Protein AF-A0A9P6GVP2-F1 (afdb_monomer_lite)

Sequence (100 aa):
MKDDLLNFFPKLSKKTGNDLEEKKLTIFTAILSKDVENKDVVKYFETGEITSEFMDKISQLYDIVNRLINEYVNSLSSFNGVENFPPLQFCKDIFKNKKN

Radius of gyration: 15.3 Å; chains: 1; bounding box: 35×28×41 Å

Foldseek 3Di:
DVVLLQLLDCVNVVDPHHVLLVVDDGPLLVLCCVPPPPVVSVCCNVPVDDDPVNNVSSVVCSVVVVVVVVVVVVVVVVDPDDDDDDPPPVSVVVVVVVPD

pLDDT: mean 72.93, std 15.17, range [35.12, 90.75]

Organism: NCBI:txid83296

Structure (mmCIF, N/CA/C/O backbone):
data_AF-A0A9P6GVP2-F1
#
_entry.id   AF-A0A9P6GVP2-F1
#
loop_
_atom_site.group_PDB
_atom_site.id
_atom_site.type_symbol
_atom_site.label_atom_id
_atom_site.label_alt_id
_atom_site.label_comp_id
_atom_site.label_asym_id
_atom_site.label_entity_id
_atom_site.label_seq_id
_atom_site.pdbx_PDB_ins_code
_atom_site.Cartn_x
_atom_site.Cartn_y
_atom_site.Cartn_z
_atom_site.occupancy
_atom_site.B_iso_or_equiv
_atom_site.auth_seq_id
_atom_site.auth_comp_id
_atom_site.auth_asym_id
_atom_site.auth_atom_id
_atom_site.pdbx_PDB_model_num
ATOM 1 N N . MET A 1 1 ? 8.354 4.948 -3.815 1.00 67.06 1 MET A N 1
ATOM 2 C CA . MET A 1 1 ? 8.182 3.503 -4.103 1.00 67.06 1 MET A CA 1
ATOM 3 C C . MET A 1 1 ? 9.093 2.630 -3.251 1.00 67.06 1 MET A C 1
ATOM 5 O O . MET A 1 1 ? 8.579 1.941 -2.386 1.00 67.06 1 MET A O 1
ATOM 9 N N . LYS A 1 2 ? 10.423 2.633 -3.454 1.00 74.25 2 LYS A N 1
ATOM 10 C CA . LYS A 1 2 ? 11.334 1.809 -2.629 1.00 74.25 2 LYS A CA 1
ATOM 11 C C . LYS A 1 2 ? 11.364 2.251 -1.162 1.00 74.25 2 LYS A C 1
ATOM 13 O O . LYS A 1 2 ? 11.357 1.401 -0.281 1.00 74.25 2 LYS A O 1
ATOM 18 N N . ASP A 1 3 ? 11.295 3.558 -0.919 1.00 75.44 3 ASP A N 1
ATOM 19 C CA . ASP A 1 3 ? 11.170 4.112 0.433 1.00 75.44 3 ASP A CA 1
ATOM 20 C C . ASP A 1 3 ? 9.859 3.711 1.109 1.00 75.44 3 ASP A C 1
ATOM 22 O O . ASP A 1 3 ? 9.903 3.259 2.245 1.00 75.44 3 ASP A O 1
ATOM 26 N N . ASP A 1 4 ? 8.724 3.771 0.403 1.00 74.62 4 ASP A N 1
ATOM 27 C CA . ASP A 1 4 ? 7.433 3.310 0.943 1.00 74.62 4 ASP A CA 1
ATOM 28 C C . ASP A 1 4 ? 7.506 1.830 1.351 1.00 74.62 4 ASP A C 1
ATOM 30 O O . ASP A 1 4 ? 6.984 1.427 2.386 1.00 74.62 4 ASP A O 1
ATOM 34 N N . LEU A 1 5 ? 8.200 1.014 0.549 1.00 76.50 5 LEU A N 1
ATOM 35 C CA . LEU A 1 5 ? 8.388 -0.414 0.793 1.00 76.50 5 LEU A CA 1
ATOM 36 C C . LEU A 1 5 ? 9.275 -0.686 2.023 1.00 76.50 5 LEU A C 1
ATOM 38 O O . LEU A 1 5 ? 9.020 -1.620 2.780 1.00 76.50 5 LEU A O 1
ATOM 42 N N . LEU A 1 6 ? 10.301 0.142 2.240 1.00 73.31 6 LEU A N 1
ATOM 43 C CA . LEU A 1 6 ? 11.164 0.082 3.423 1.00 73.31 6 LEU A CA 1
ATOM 44 C C . LEU A 1 6 ? 10.440 0.592 4.673 1.00 73.31 6 LEU A C 1
ATOM 46 O O . LEU A 1 6 ? 10.529 -0.023 5.732 1.00 73.31 6 LEU A O 1
ATOM 50 N N . ASN A 1 7 ? 9.702 1.693 4.557 1.00 75.81 7 ASN A N 1
ATOM 51 C CA . ASN A 1 7 ? 9.000 2.324 5.670 1.00 75.81 7 ASN A CA 1
ATOM 52 C C . ASN A 1 7 ? 7.743 1.551 6.094 1.00 75.81 7 ASN A C 1
ATOM 54 O O . ASN A 1 7 ? 7.296 1.723 7.224 1.00 75.81 7 ASN A O 1
ATOM 58 N N . PHE A 1 8 ? 7.203 0.673 5.242 1.00 72.50 8 PHE A N 1
ATOM 59 C CA . PHE A 1 8 ? 6.095 -0.214 5.606 1.00 72.50 8 PHE A CA 1
ATOM 60 C C . PHE 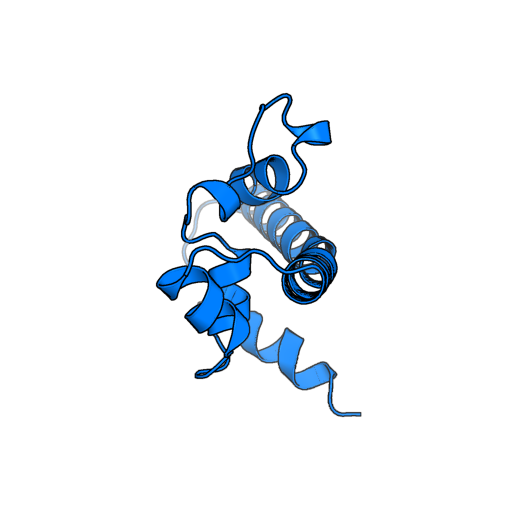A 1 8 ? 6.497 -1.294 6.623 1.00 72.50 8 PHE A C 1
ATOM 62 O O . PHE A 1 8 ? 5.680 -1.710 7.442 1.00 72.50 8 PHE A O 1
ATOM 69 N N . PHE A 1 9 ? 7.768 -1.705 6.639 1.00 68.94 9 PHE A N 1
ATOM 70 C CA . PHE A 1 9 ? 8.309 -2.599 7.660 1.00 68.94 9 PHE A CA 1
ATOM 71 C C . PHE A 1 9 ? 9.346 -1.857 8.512 1.00 68.94 9 PHE A C 1
ATOM 73 O O . PHE A 1 9 ? 10.538 -1.924 8.214 1.00 68.94 9 PHE A O 1
ATOM 80 N N . PRO A 1 10 ? 8.943 -1.206 9.622 1.00 61.41 10 PRO A N 1
ATOM 81 C CA . PRO A 1 10 ? 9.846 -0.459 10.509 1.00 61.41 10 PRO A CA 1
ATOM 82 C C . PRO A 1 10 ? 11.086 -1.247 10.951 1.00 61.41 10 PRO A C 1
ATOM 84 O O . PRO A 1 10 ? 12.186 -0.706 11.065 1.00 61.41 10 PRO A O 1
ATOM 87 N N . LYS A 1 11 ? 10.926 -2.569 11.120 1.00 60.75 11 LYS A N 1
ATOM 88 C CA . LYS A 1 11 ? 12.015 -3.505 11.443 1.00 60.75 11 LYS A CA 1
ATOM 89 C C . LYS A 1 11 ? 13.133 -3.521 10.390 1.00 60.75 11 LYS A C 1
ATOM 91 O O . LYS A 1 11 ? 14.275 -3.802 10.735 1.00 60.75 11 LYS A O 1
ATOM 96 N N . LEU A 1 12 ? 12.814 -3.217 9.133 1.00 64.25 12 LEU A N 1
ATOM 97 C CA . LEU A 1 12 ? 13.760 -3.124 8.020 1.00 64.25 12 LEU A CA 1
ATOM 98 C C . LEU A 1 12 ? 14.313 -1.701 7.832 1.00 64.25 12 LEU A C 1
ATOM 100 O O . LEU A 1 12 ? 15.422 -1.555 7.324 1.00 64.25 12 LEU A O 1
ATOM 104 N N . SER A 1 13 ? 13.586 -0.658 8.253 1.00 61.81 13 SER A N 1
ATOM 105 C CA . SER A 1 13 ? 13.974 0.746 8.028 1.00 61.81 13 SER A CA 1
ATOM 106 C C . SER A 1 13 ? 14.716 1.417 9.187 1.00 61.81 13 SER A C 1
ATOM 108 O O . SER A 1 13 ? 15.175 2.546 9.020 1.00 61.81 13 SER A O 1
ATOM 110 N N . LYS A 1 14 ? 14.865 0.756 10.347 1.00 67.44 14 LYS A N 1
ATOM 111 C CA . LYS A 1 14 ? 15.434 1.340 11.587 1.00 67.44 14 LYS A CA 1
ATOM 112 C C . LYS A 1 14 ? 14.708 2.616 12.055 1.00 67.44 14 LYS A C 1
ATOM 114 O O . LYS A 1 14 ? 15.274 3.396 12.820 1.00 67.44 14 LYS A O 1
ATOM 119 N N . LYS A 1 15 ? 13.475 2.842 11.596 1.00 69.06 15 LYS A N 1
ATOM 120 C CA . LYS A 1 15 ? 12.636 3.982 11.984 1.00 69.06 15 LYS A CA 1
ATOM 121 C C . LYS A 1 15 ? 11.650 3.574 13.073 1.00 69.06 15 LYS A C 1
ATOM 123 O O . LYS A 1 15 ? 11.294 2.405 13.200 1.00 69.06 15 LYS A O 1
ATOM 128 N N . THR A 1 16 ? 11.224 4.555 13.862 1.00 66.31 16 THR A N 1
ATOM 129 C CA . THR A 1 16 ? 10.300 4.374 14.991 1.00 66.31 16 THR A CA 1
ATOM 130 C C . THR A 1 16 ? 8.829 4.332 14.582 1.00 66.31 16 THR A C 1
ATOM 132 O O . THR A 1 16 ? 8.012 3.927 15.398 1.00 66.31 16 THR A O 1
ATOM 135 N N . GLY A 1 17 ? 8.501 4.732 13.350 1.00 67.69 17 GLY A N 1
ATOM 136 C CA . GLY A 1 17 ? 7.138 4.740 12.817 1.00 67.69 17 GLY A CA 1
ATOM 137 C C . GLY A 1 17 ? 7.091 4.309 11.354 1.00 67.69 17 GLY A C 1
ATOM 138 O O . GLY A 1 17 ? 8.133 4.201 10.692 1.00 67.69 17 GLY A O 1
ATOM 139 N N . ASN A 1 18 ? 5.883 4.035 10.868 1.00 77.25 18 ASN A N 1
ATOM 140 C CA . ASN A 1 18 ? 5.622 3.689 9.470 1.00 77.25 18 ASN A CA 1
ATOM 141 C C . ASN A 1 18 ? 4.879 4.824 8.737 1.00 77.25 18 ASN A C 1
ATOM 143 O O . ASN A 1 18 ? 4.185 5.630 9.350 1.00 77.25 18 ASN A O 1
ATOM 147 N N . ASP A 1 19 ? 4.996 4.883 7.407 1.00 82.62 19 ASP A N 1
ATOM 148 C CA . ASP A 1 19 ? 4.371 5.955 6.611 1.00 82.62 19 ASP A CA 1
ATOM 149 C C . ASP A 1 19 ? 2.827 5.964 6.698 1.00 82.62 19 ASP A C 1
ATOM 151 O O . ASP A 1 19 ? 2.203 6.982 6.391 1.00 82.62 19 ASP A O 1
ATOM 155 N N . LEU A 1 20 ? 2.197 4.864 7.132 1.00 83.69 20 LEU A N 1
ATOM 156 C CA . LEU A 1 20 ? 0.746 4.805 7.322 1.00 83.69 20 LEU A CA 1
ATOM 157 C C . LEU A 1 20 ? 0.306 5.503 8.613 1.00 83.69 20 LEU A C 1
ATOM 159 O O . LEU A 1 20 ? -0.709 6.191 8.625 1.00 83.69 20 LEU A O 1
ATOM 163 N N . GLU A 1 21 ? 1.079 5.389 9.691 1.00 83.06 21 GLU A N 1
ATOM 164 C CA . GLU A 1 21 ? 0.826 6.109 10.950 1.00 83.06 21 GLU A CA 1
ATOM 165 C C . GLU A 1 21 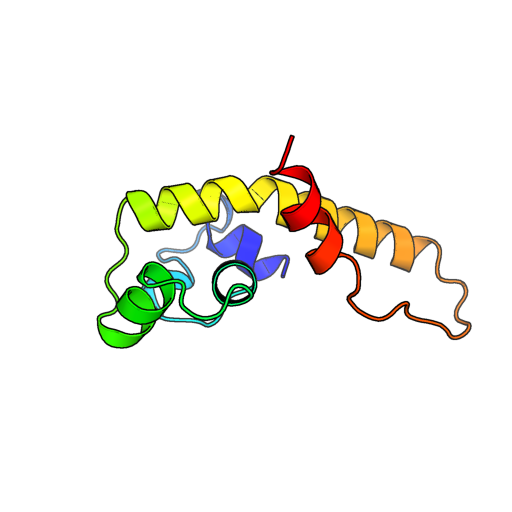? 0.865 7.629 10.738 1.00 83.06 21 GLU A C 1
ATOM 167 O O . GLU A 1 21 ? 0.128 8.378 11.378 1.00 83.06 21 GLU A O 1
ATOM 172 N N . GLU A 1 22 ? 1.664 8.083 9.772 1.00 84.31 22 GLU A N 1
ATOM 173 C CA . GLU A 1 22 ? 1.762 9.483 9.351 1.00 84.31 22 GLU A CA 1
ATOM 174 C C . GLU A 1 22 ? 0.676 9.901 8.337 1.00 84.31 22 GLU A C 1
ATOM 176 O O . GLU A 1 22 ? 0.729 11.004 7.791 1.00 84.31 22 GLU A O 1
ATOM 181 N N . LYS A 1 23 ? -0.313 9.039 8.063 1.00 85.25 23 LYS A N 1
ATOM 182 C CA . LYS A 1 23 ? -1.397 9.257 7.087 1.00 85.25 23 LYS A CA 1
ATOM 183 C C . LYS A 1 23 ? -0.912 9.591 5.671 1.00 85.25 23 LYS A C 1
ATOM 185 O O . LYS A 1 23 ? -1.598 10.286 4.917 1.00 85.25 23 LYS A O 1
ATOM 190 N N . LYS A 1 24 ? 0.269 9.112 5.271 1.00 86.31 24 LYS A N 1
ATOM 191 C CA . LYS A 1 24 ? 0.809 9.417 3.941 1.00 86.31 24 LYS A CA 1
ATOM 192 C C . LYS A 1 24 ? 0.055 8.676 2.842 1.00 86.31 24 LYS A C 1
ATOM 194 O O . LYS A 1 24 ? -0.443 7.558 3.013 1.00 86.31 24 LYS A O 1
ATOM 199 N N . LEU A 1 25 ? 0.035 9.303 1.668 1.00 85.44 25 LEU A N 1
ATOM 200 C CA . LEU A 1 25 ? -0.289 8.639 0.413 1.00 85.44 25 LEU A CA 1
ATOM 201 C C . LEU A 1 25 ? 0.932 7.826 -0.025 1.00 85.44 25 LEU A C 1
ATOM 203 O O . LEU A 1 25 ? 1.951 8.391 -0.414 1.00 85.44 25 LEU A O 1
ATOM 207 N N . THR A 1 26 ? 0.826 6.504 0.052 1.00 87.62 26 THR A N 1
ATOM 208 C CA . THR A 1 26 ? 1.892 5.569 -0.319 1.00 87.62 26 THR A CA 1
ATOM 209 C C . THR A 1 26 ? 1.519 4.845 -1.606 1.00 87.62 26 THR A C 1
ATOM 211 O O . THR A 1 26 ? 0.361 4.846 -2.032 1.00 87.62 26 THR A O 1
ATOM 214 N N . ILE A 1 27 ? 2.483 4.157 -2.221 1.00 85.44 27 ILE A N 1
ATOM 215 C CA . ILE A 1 27 ? 2.196 3.297 -3.376 1.00 85.44 27 ILE A CA 1
ATOM 216 C C . ILE A 1 27 ? 1.138 2.226 -3.054 1.00 85.44 27 ILE A C 1
ATOM 218 O O . ILE A 1 27 ? 0.335 1.882 -3.916 1.00 85.44 27 ILE A O 1
ATOM 222 N N . PHE A 1 28 ? 1.084 1.747 -1.809 1.00 86.94 28 PHE A N 1
ATOM 223 C CA . PHE A 1 28 ? 0.105 0.756 -1.368 1.00 86.94 28 PHE A CA 1
ATOM 224 C C . PHE A 1 28 ? -1.308 1.330 -1.320 1.00 86.94 28 PHE A C 1
ATOM 226 O O . PHE A 1 28 ? -2.218 0.749 -1.908 1.00 86.94 28 PHE A O 1
ATOM 233 N N . THR A 1 29 ? -1.493 2.492 -0.686 1.00 87.75 29 THR A N 1
ATOM 234 C CA . THR A 1 29 ? -2.813 3.134 -0.629 1.00 87.75 29 THR A CA 1
ATOM 235 C C . THR A 1 29 ? -3.256 3.596 -2.015 1.00 87.75 29 THR A C 1
ATOM 237 O O . THR A 1 29 ? -4.415 3.417 -2.367 1.00 87.75 29 THR A O 1
ATOM 240 N N . ALA A 1 30 ? -2.334 4.061 -2.863 1.00 86.81 30 ALA A N 1
ATOM 241 C CA . ALA A 1 30 ? -2.624 4.399 -4.256 1.00 86.81 30 ALA A CA 1
ATOM 242 C C . ALA A 1 30 ? -3.068 3.186 -5.101 1.00 86.81 30 ALA A C 1
ATOM 244 O O . ALA A 1 30 ? -3.961 3.317 -5.938 1.00 86.81 30 ALA A O 1
ATOM 245 N N . ILE A 1 31 ? -2.469 2.005 -4.896 1.00 84.81 31 ILE A N 1
ATOM 246 C CA . ILE A 1 31 ? -2.885 0.764 -5.571 1.00 84.81 31 ILE A CA 1
ATOM 247 C C . ILE A 1 31 ? -4.248 0.292 -5.056 1.00 84.81 31 ILE A C 1
ATOM 249 O O . ILE A 1 31 ? -5.091 -0.097 -5.859 1.00 84.81 31 ILE A O 1
ATOM 253 N N . LEU A 1 32 ? -4.487 0.347 -3.744 1.00 85.00 32 LEU A N 1
ATOM 254 C CA . LEU A 1 32 ? -5.766 -0.059 -3.156 1.00 85.00 32 LEU A CA 1
ATOM 255 C C . LEU A 1 32 ? -6.923 0.870 -3.553 1.00 85.00 32 LEU A C 1
ATOM 257 O O . LEU A 1 32 ? -8.043 0.392 -3.698 1.00 85.00 32 LEU A O 1
ATOM 261 N N . SER A 1 33 ? -6.654 2.161 -3.774 1.00 82.81 33 SER A N 1
ATOM 262 C CA . SER A 1 33 ? -7.637 3.152 -4.244 1.00 82.81 33 SER A CA 1
ATOM 263 C C . SER A 1 33 ? -7.951 3.072 -5.739 1.00 82.81 33 SER A C 1
ATOM 265 O O . SER A 1 33 ? -8.775 3.844 -6.229 1.00 82.81 33 SER A O 1
ATOM 267 N N . LYS A 1 34 ? -7.264 2.207 -6.496 1.00 75.62 34 LYS A N 1
ATOM 268 C CA . LYS A 1 34 ? -7.447 2.117 -7.952 1.00 75.62 34 LYS A CA 1
ATOM 269 C C . LYS A 1 34 ? -8.791 1.501 -8.338 1.00 75.62 34 LYS A C 1
ATOM 271 O O . LYS A 1 34 ? -9.340 1.861 -9.379 1.00 75.62 34 LYS A O 1
ATOM 276 N N . ASP A 1 35 ? -9.318 0.637 -7.479 1.00 64.19 35 ASP A N 1
ATOM 277 C CA . ASP A 1 35 ? -10.723 0.261 -7.481 1.00 64.19 35 ASP A CA 1
ATOM 278 C C . ASP A 1 35 ? -11.467 1.342 -6.692 1.00 64.19 35 ASP A C 1
ATOM 280 O O . ASP A 1 35 ? -11.371 1.427 -5.465 1.00 64.19 35 ASP A O 1
ATOM 284 N N . VAL A 1 36 ? -12.127 2.242 -7.422 1.00 54.62 36 VAL A N 1
ATOM 285 C CA . VAL A 1 36 ? -12.949 3.312 -6.844 1.00 54.62 36 VAL A CA 1
ATOM 286 C C . VAL A 1 36 ? -13.889 2.669 -5.814 1.00 54.62 36 VAL A C 1
ATOM 288 O O . VAL A 1 36 ? -14.553 1.692 -6.142 1.00 54.62 36 VAL A O 1
ATOM 291 N N . GLU A 1 37 ? -13.914 3.204 -4.587 1.00 65.62 37 GLU A N 1
ATOM 292 C CA . GLU A 1 37 ? -14.679 2.709 -3.419 1.00 65.62 37 GLU A CA 1
ATOM 293 C C . GLU A 1 37 ? -14.028 1.635 -2.525 1.00 65.62 37 GLU A C 1
ATOM 295 O O . GLU A 1 37 ? -14.732 0.944 -1.781 1.00 65.62 37 GLU A O 1
ATOM 300 N N . ASN A 1 38 ? -12.696 1.515 -2.479 1.00 76.94 38 ASN A N 1
ATOM 301 C CA . ASN A 1 38 ? -12.082 0.749 -1.391 1.00 76.94 38 ASN A CA 1
ATOM 302 C C . ASN A 1 38 ? -12.327 1.434 -0.028 1.00 76.94 38 ASN A C 1
ATOM 304 O O . ASN A 1 38 ? -11.605 2.350 0.378 1.00 76.94 38 ASN A O 1
ATOM 308 N N . LYS A 1 39 ? -13.373 0.974 0.671 1.00 84.00 39 LYS A N 1
ATOM 3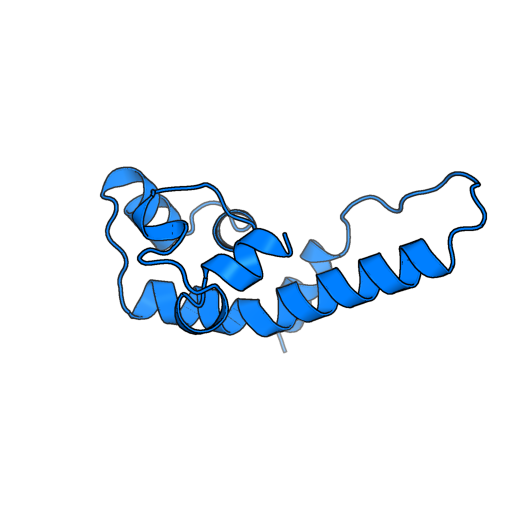09 C CA . LYS A 1 39 ? -13.851 1.526 1.947 1.00 84.00 39 LYS A CA 1
ATOM 310 C C . LYS A 1 39 ? -12.770 1.566 3.020 1.00 84.00 39 LYS A C 1
ATOM 312 O O . LYS A 1 39 ? -12.798 2.471 3.847 1.00 84.00 39 LYS A O 1
ATOM 317 N N . ASP A 1 40 ? -11.806 0.651 2.988 1.00 85.31 40 ASP A N 1
ATOM 318 C CA . ASP A 1 40 ? -10.737 0.627 3.986 1.00 85.31 40 ASP A CA 1
ATOM 319 C C . ASP A 1 40 ? -9.755 1.772 3.787 1.00 85.31 40 ASP A C 1
ATOM 321 O O . ASP A 1 40 ? -9.310 2.370 4.761 1.00 85.31 40 ASP A O 1
ATOM 325 N N . VAL A 1 41 ? -9.453 2.124 2.533 1.00 87.25 41 VAL A N 1
ATOM 326 C CA . VAL A 1 41 ? -8.571 3.259 2.239 1.00 87.25 41 VAL A CA 1
ATOM 327 C C . VAL A 1 41 ? -9.263 4.575 2.579 1.00 87.25 41 VAL A C 1
ATOM 329 O O . VAL A 1 41 ? -8.637 5.463 3.154 1.00 87.25 41 VAL A O 1
ATOM 332 N N . VAL A 1 42 ? -10.559 4.688 2.268 1.00 87.56 42 VAL A N 1
ATOM 333 C CA . VAL A 1 42 ? -11.372 5.854 2.647 1.00 87.56 42 VAL A CA 1
ATOM 334 C C . VAL A 1 42 ? -11.388 6.008 4.166 1.00 87.56 42 VAL A C 1
ATOM 336 O O . VAL A 1 42 ? -10.998 7.057 4.674 1.00 87.56 42 VAL A O 1
ATOM 339 N N . LYS A 1 43 ? -11.730 4.937 4.891 1.00 88.44 43 LYS A N 1
ATOM 340 C CA . LYS A 1 43 ? -11.745 4.923 6.356 1.00 88.44 43 LYS A CA 1
ATOM 341 C C . LYS A 1 43 ? -10.377 5.291 6.931 1.00 88.44 43 LYS A C 1
ATOM 343 O O . LYS A 1 43 ? -10.306 6.127 7.824 1.00 88.44 43 LYS A O 1
ATOM 348 N N . TYR A 1 44 ? -9.294 4.739 6.388 1.00 90.75 44 TYR A N 1
ATOM 349 C CA . TYR A 1 44 ? -7.929 5.078 6.789 1.00 90.75 44 TYR A CA 1
ATOM 350 C C . TYR A 1 44 ? -7.624 6.578 6.636 1.00 90.75 44 TYR A C 1
ATOM 352 O O . TYR A 1 44 ? -7.106 7.186 7.572 1.00 90.75 44 TYR A O 1
ATOM 360 N N . PHE A 1 45 ? -7.966 7.211 5.508 1.00 89.38 45 PHE A N 1
ATOM 361 C CA . PHE A 1 45 ? -7.702 8.645 5.327 1.00 89.38 45 PHE A CA 1
ATOM 362 C C . PHE A 1 45 ? -8.615 9.535 6.183 1.00 89.38 45 PHE A C 1
ATOM 364 O O . PHE A 1 45 ? -8.159 10.567 6.677 1.00 89.38 45 PHE A O 1
ATOM 371 N N . GLU A 1 46 ? -9.866 9.131 6.410 1.00 89.62 46 GLU A N 1
ATOM 372 C CA . GLU A 1 46 ? -10.816 9.871 7.249 1.00 89.62 46 GLU A 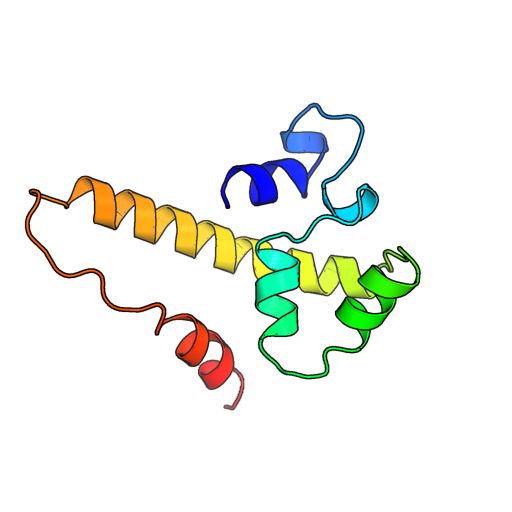CA 1
ATOM 373 C C . GLU A 1 46 ? -10.457 9.792 8.738 1.00 89.62 46 GLU A C 1
ATOM 375 O O . GLU A 1 46 ? -10.378 10.814 9.422 1.00 89.62 46 GLU A O 1
ATOM 380 N N . THR A 1 47 ? -10.205 8.590 9.258 1.00 90.12 47 THR A N 1
ATOM 381 C CA . THR A 1 47 ? -10.045 8.367 10.702 1.00 90.12 47 THR A CA 1
ATOM 382 C C . THR A 1 47 ? -8.582 8.242 11.121 1.00 90.12 47 THR A C 1
ATOM 384 O O . THR A 1 47 ? -8.217 8.623 12.232 1.00 90.12 47 THR A O 1
ATOM 387 N N . GLY A 1 48 ? -7.694 7.806 10.226 1.00 87.81 48 GLY A N 1
ATOM 388 C CA . GLY A 1 48 ? -6.331 7.386 10.571 1.00 87.81 48 GLY A CA 1
ATOM 389 C C . GLY A 1 48 ? -6.242 5.976 11.139 1.00 87.81 48 GLY A C 1
ATOM 390 O O . GLY A 1 48 ? -5.183 5.583 11.617 1.00 87.81 48 GLY A O 1
ATOM 391 N N . GLU A 1 49 ? -7.345 5.231 11.151 1.00 88.56 49 GLU A N 1
ATOM 392 C CA . GLU A 1 49 ? -7.385 3.890 11.718 1.00 88.56 49 GLU A CA 1
ATOM 393 C C . GLU A 1 49 ? -6.664 2.897 10.800 1.00 88.56 49 GLU A C 1
ATOM 395 O O . GLU A 1 49 ? -6.993 2.757 9.622 1.00 88.56 49 GLU A O 1
ATOM 400 N N . ILE A 1 50 ? -5.694 2.180 11.365 1.00 88.25 50 ILE A N 1
ATOM 401 C CA . ILE A 1 50 ? -4.968 1.097 10.701 1.00 88.25 50 ILE A CA 1
ATOM 402 C C . ILE A 1 50 ? -5.440 -0.211 11.334 1.00 88.25 50 ILE A C 1
ATOM 404 O O . ILE A 1 50 ? -5.027 -0.569 12.436 1.00 88.25 50 ILE A O 1
ATOM 408 N N . THR A 1 51 ? -6.346 -0.914 10.656 1.00 88.62 51 THR A N 1
ATOM 409 C CA . THR A 1 51 ? -6.855 -2.210 11.123 1.00 88.62 51 THR A CA 1
ATOM 410 C C . THR A 1 51 ? -5.928 -3.349 10.697 1.00 88.62 51 THR A C 1
ATOM 412 O O . THR A 1 51 ? -5.175 -3.231 9.729 1.00 88.62 51 THR A O 1
ATOM 415 N N . SER A 1 52 ? -6.005 -4.493 11.382 1.00 86.88 52 SER A N 1
ATOM 416 C CA . SER A 1 52 ? -5.275 -5.702 10.971 1.00 86.88 52 SER A CA 1
ATOM 417 C C . SER A 1 52 ? -5.651 -6.144 9.552 1.00 86.88 52 SER A C 1
ATOM 419 O O . SER A 1 52 ? -4.771 -6.470 8.769 1.00 86.88 52 SER A O 1
ATOM 421 N N . GLU A 1 53 ? -6.933 -6.053 9.181 1.00 87.50 53 GLU A N 1
ATOM 422 C CA . GLU A 1 53 ? -7.399 -6.367 7.823 1.00 87.50 53 GLU A CA 1
ATOM 423 C C . GLU A 1 53 ? -6.777 -5.437 6.768 1.00 87.50 53 GLU A C 1
ATOM 425 O O . GLU A 1 53 ? -6.374 -5.881 5.690 1.00 87.50 53 GLU A O 1
ATOM 430 N N . PHE A 1 54 ? -6.657 -4.143 7.078 1.00 87.12 54 PHE A N 1
ATOM 431 C CA . PHE A 1 54 ? -5.996 -3.183 6.199 1.00 87.12 54 PHE A CA 1
ATOM 432 C C . PHE A 1 54 ? -4.508 -3.518 6.031 1.00 87.12 54 PHE A C 1
ATOM 434 O O . PHE A 1 54 ? -3.994 -3.529 4.912 1.00 87.12 54 PHE A O 1
ATOM 441 N N . MET A 1 55 ? -3.832 -3.886 7.122 1.00 85.44 55 MET A N 1
ATOM 442 C CA . MET A 1 55 ? -2.433 -4.320 7.087 1.00 85.44 55 MET A CA 1
ATOM 443 C C . MET A 1 55 ? -2.230 -5.632 6.323 1.00 85.44 55 MET A C 1
ATOM 445 O O . MET A 1 55 ? -1.228 -5.766 5.616 1.00 85.44 55 MET A O 1
ATOM 449 N N . ASP A 1 56 ? -3.175 -6.570 6.392 1.00 85.38 56 ASP A N 1
ATOM 450 C CA . ASP A 1 56 ? -3.136 -7.807 5.607 1.00 85.38 56 ASP A CA 1
ATOM 451 C C . ASP A 1 56 ? -3.252 -7.512 4.107 1.00 85.38 56 ASP A C 1
ATOM 453 O O . ASP A 1 56 ? -2.484 -8.049 3.304 1.00 85.38 56 ASP A O 1
ATOM 457 N N . LYS A 1 57 ? -4.151 -6.596 3.713 1.00 85.75 57 LYS A N 1
ATOM 458 C CA . LYS A 1 57 ? -4.291 -6.143 2.317 1.00 85.75 57 LYS A CA 1
ATOM 459 C C . LYS A 1 57 ? -3.009 -5.498 1.800 1.00 85.75 57 LYS A C 1
ATOM 461 O O . LYS A 1 57 ? -2.591 -5.789 0.681 1.00 85.75 57 LYS A O 1
ATOM 466 N N . ILE A 1 58 ? -2.356 -4.663 2.608 1.00 84.69 58 ILE A N 1
ATOM 467 C CA . ILE A 1 58 ? -1.086 -4.042 2.216 1.00 84.69 58 ILE A CA 1
ATOM 468 C C . ILE A 1 58 ? 0.044 -5.077 2.151 1.00 84.69 58 ILE A C 1
ATOM 470 O O . ILE A 1 58 ? 0.823 -5.069 1.198 1.00 84.69 58 ILE A O 1
ATOM 474 N N . SER A 1 59 ? 0.100 -6.017 3.095 1.00 83.44 59 SER A N 1
ATOM 475 C CA . SER A 1 59 ? 1.100 -7.092 3.094 1.00 83.44 59 SER A CA 1
ATOM 476 C C . SER A 1 59 ? 0.995 -7.964 1.839 1.00 83.44 59 SER A C 1
ATOM 478 O O . SER A 1 59 ? 2.014 -8.286 1.234 1.00 83.44 59 SER A O 1
ATOM 480 N N . GLN A 1 60 ? -0.222 -8.261 1.367 1.00 84.56 60 GLN A N 1
ATOM 481 C CA . GLN A 1 60 ? -0.441 -8.974 0.099 1.00 84.56 60 GLN A CA 1
ATOM 482 C C . GLN A 1 60 ? 0.064 -8.203 -1.131 1.00 84.56 60 GLN A C 1
ATOM 484 O O . GLN A 1 60 ? 0.389 -8.808 -2.153 1.00 84.56 60 GLN A O 1
ATOM 489 N N . LEU A 1 61 ? 0.133 -6.871 -1.058 1.00 85.19 61 LEU A N 1
ATOM 490 C CA . LEU A 1 61 ? 0.672 -6.034 -2.130 1.00 85.19 61 LEU A CA 1
ATOM 491 C C . LEU A 1 61 ? 2.197 -5.914 -2.086 1.00 85.19 61 LEU A C 1
ATOM 493 O O . LEU A 1 61 ? 2.785 -5.485 -3.079 1.00 85.19 61 LEU A O 1
ATOM 497 N N . TYR A 1 62 ? 2.849 -6.288 -0.984 1.00 84.44 62 TYR A N 1
ATOM 498 C CA . TYR A 1 62 ? 4.290 -6.114 -0.815 1.00 84.44 62 TYR A CA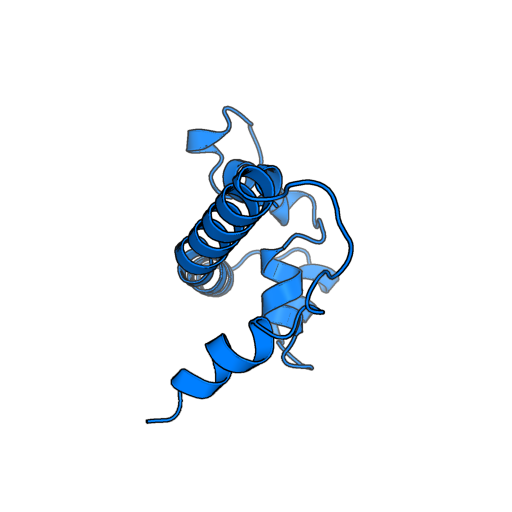 1
ATOM 499 C C . TYR A 1 62 ? 5.095 -6.797 -1.923 1.00 84.44 62 TYR A C 1
ATOM 501 O O . TYR A 1 62 ? 5.897 -6.146 -2.593 1.00 84.44 62 TYR A O 1
ATOM 509 N N . ASP A 1 63 ? 4.827 -8.078 -2.179 1.00 80.94 63 ASP A N 1
ATOM 510 C CA . ASP A 1 63 ? 5.541 -8.847 -3.203 1.00 80.94 63 ASP A CA 1
ATOM 511 C C . ASP A 1 63 ? 5.295 -8.299 -4.611 1.00 80.94 63 ASP A C 1
ATOM 513 O O . ASP A 1 63 ? 6.202 -8.273 -5.447 1.00 80.94 63 ASP A O 1
ATOM 517 N N . ILE A 1 64 ? 4.081 -7.801 -4.860 1.00 84.00 64 ILE A N 1
ATOM 518 C CA . ILE A 1 64 ? 3.700 -7.179 -6.129 1.00 84.00 64 ILE A CA 1
ATOM 519 C C . ILE A 1 64 ? 4.496 -5.889 -6.344 1.00 84.00 64 ILE A C 1
ATOM 521 O O . ILE A 1 64 ? 5.096 -5.697 -7.402 1.00 84.00 64 ILE A O 1
ATOM 525 N N . VAL A 1 65 ? 4.530 -5.009 -5.341 1.00 84.38 65 VAL A N 1
ATOM 526 C CA . VAL A 1 65 ? 5.258 -3.738 -5.418 1.00 84.38 65 VAL A CA 1
ATOM 527 C C . VAL A 1 65 ? 6.766 -3.979 -5.492 1.00 84.38 65 VAL A C 1
ATOM 529 O O . VAL A 1 65 ? 7.451 -3.309 -6.263 1.00 84.38 65 VAL A O 1
ATOM 532 N N . ASN A 1 66 ? 7.295 -4.958 -4.757 1.00 83.38 66 ASN A N 1
ATOM 533 C CA . ASN A 1 66 ? 8.709 -5.316 -4.812 1.00 83.38 66 ASN A CA 1
ATOM 534 C C . ASN A 1 66 ? 9.106 -5.832 -6.206 1.00 83.38 66 ASN A C 1
ATOM 536 O O . ASN A 1 66 ? 10.115 -5.400 -6.763 1.00 83.38 66 ASN A O 1
ATOM 540 N N . ARG A 1 67 ? 8.283 -6.700 -6.814 1.00 83.56 67 ARG A N 1
ATOM 541 C CA . ARG A 1 67 ? 8.492 -7.158 -8.196 1.00 83.56 67 ARG A CA 1
ATOM 542 C C . ARG A 1 67 ? 8.468 -5.990 -9.180 1.00 83.56 67 ARG A C 1
ATOM 544 O O . ARG A 1 67 ? 9.395 -5.870 -9.973 1.00 83.56 67 ARG A O 1
ATOM 551 N N . LEU A 1 68 ? 7.477 -5.105 -9.068 1.00 82.94 68 LEU A N 1
ATOM 552 C CA . LEU A 1 68 ? 7.370 -3.892 -9.885 1.00 82.94 68 LEU A CA 1
ATOM 553 C C . LEU A 1 68 ? 8.633 -3.029 -9.807 1.00 82.94 68 LEU A C 1
ATOM 555 O O . LEU A 1 68 ? 9.156 -2.600 -10.830 1.00 82.94 68 LEU A O 1
ATOM 559 N N . ILE A 1 69 ? 9.145 -2.782 -8.600 1.00 83.06 69 ILE A N 1
ATOM 560 C CA . ILE A 1 69 ? 10.374 -2.004 -8.412 1.00 83.06 69 ILE A CA 1
ATOM 561 C C . ILE A 1 69 ? 11.556 -2.686 -9.105 1.00 83.06 69 ILE A C 1
ATOM 563 O O . ILE A 1 69 ? 12.312 -2.012 -9.801 1.00 83.06 69 ILE A O 1
ATOM 567 N N . ASN A 1 70 ? 11.711 -4.001 -8.949 1.00 80.88 70 ASN A N 1
ATOM 568 C CA . ASN A 1 70 ? 12.808 -4.738 -9.578 1.00 80.88 70 ASN A CA 1
ATOM 569 C C . ASN A 1 70 ? 12.707 -4.729 -11.109 1.00 80.88 70 ASN A C 1
ATOM 571 O O . ASN A 1 70 ? 13.716 -4.543 -11.783 1.00 80.88 70 ASN A O 1
ATOM 575 N N . GLU A 1 71 ? 11.503 -4.865 -11.665 1.00 82.94 71 GLU A N 1
ATOM 576 C CA . GLU A 1 71 ? 11.263 -4.752 -13.106 1.00 82.94 71 GLU A CA 1
ATOM 577 C C . GLU A 1 71 ? 11.620 -3.356 -13.630 1.00 82.94 71 GLU A C 1
ATOM 579 O O . GLU A 1 71 ? 12.335 -3.250 -14.625 1.00 82.94 71 GLU A O 1
ATOM 584 N N . TYR A 1 72 ? 11.220 -2.285 -12.934 1.00 81.19 72 TYR A N 1
ATOM 585 C CA . TYR A 1 72 ? 11.614 -0.924 -13.308 1.00 81.19 72 TYR A CA 1
ATOM 586 C C . TYR A 1 72 ? 13.125 -0.710 -13.219 1.00 81.19 72 TYR A C 1
ATOM 588 O O . TYR A 1 72 ? 13.705 -0.125 -14.127 1.00 81.19 72 TYR A O 1
ATOM 596 N N . VAL A 1 73 ? 13.784 -1.203 -12.167 1.00 80.50 73 VAL A N 1
ATOM 597 C CA . VAL A 1 73 ? 15.246 -1.111 -12.029 1.00 80.50 73 VAL A CA 1
ATOM 598 C C . VAL A 1 73 ? 15.949 -1.853 -13.170 1.00 80.50 73 VAL A C 1
ATOM 600 O O . VAL A 1 73 ? 16.869 -1.308 -13.777 1.00 80.50 73 VAL A O 1
ATOM 603 N N . ASN A 1 74 ? 15.478 -3.049 -13.528 1.00 76.69 74 ASN A N 1
ATOM 604 C CA . ASN A 1 74 ? 16.021 -3.819 -14.648 1.00 76.69 74 ASN A CA 1
ATOM 605 C C . ASN A 1 74 ? 15.765 -3.122 -15.997 1.00 76.69 74 ASN A C 1
ATOM 607 O O . ASN A 1 74 ? 16.660 -3.044 -16.843 1.00 76.69 74 ASN A O 1
ATOM 611 N N . SER A 1 75 ? 14.577 -2.546 -16.187 1.00 78.19 75 SER A N 1
ATOM 612 C CA . SER A 1 75 ? 14.247 -1.756 -17.376 1.00 78.19 75 SER A CA 1
ATOM 613 C C . SER A 1 75 ? 15.097 -0.488 -17.482 1.00 78.19 75 SER A C 1
ATOM 615 O O . SER A 1 75 ? 15.471 -0.105 -18.584 1.00 78.19 75 SER A O 1
ATOM 617 N N . LEU A 1 76 ? 15.432 0.151 -16.359 1.00 74.12 76 LEU A N 1
ATOM 618 C CA . LEU A 1 76 ? 16.339 1.300 -16.325 1.00 74.12 76 LEU A CA 1
ATOM 619 C C . LEU A 1 76 ? 17.783 0.884 -16.631 1.00 74.12 76 LEU A C 1
ATOM 621 O O . LEU A 1 76 ? 18.490 1.601 -17.328 1.00 74.12 76 LEU A O 1
ATOM 625 N N . SER A 1 77 ? 18.218 -0.291 -16.166 1.00 63.91 77 SER A N 1
ATOM 626 C CA . SER A 1 77 ? 19.567 -0.808 -16.445 1.00 63.91 77 SER A CA 1
ATOM 627 C C . SER A 1 77 ? 19.789 -1.208 -17.909 1.00 63.91 77 SER A C 1
ATOM 629 O O . SER A 1 77 ? 20.923 -1.254 -18.372 1.00 63.91 77 SER A O 1
ATOM 631 N N . SER A 1 78 ? 18.704 -1.463 -18.643 1.00 61.78 78 SER A N 1
ATOM 632 C CA . SER A 1 78 ? 18.707 -1.739 -20.086 1.00 61.78 78 SER A CA 1
ATOM 633 C C . SER A 1 78 ? 18.416 -0.490 -20.932 1.00 61.78 78 SER A C 1
ATOM 635 O O . SER A 1 78 ? 18.338 -0.568 -22.160 1.00 61.78 78 SER A O 1
ATOM 637 N N . PHE A 1 79 ? 18.279 0.676 -20.292 1.00 60.84 79 PHE A N 1
ATOM 638 C CA . PHE A 1 79 ? 17.874 1.920 -20.932 1.00 60.84 79 PHE A CA 1
ATOM 639 C C . PHE A 1 79 ? 19.074 2.633 -21.574 1.00 60.84 79 PHE A C 1
ATOM 641 O O . PHE A 1 79 ? 19.751 3.441 -20.944 1.00 60.84 79 PHE A O 1
ATOM 648 N N . ASN A 1 80 ? 19.301 2.393 -22.869 1.00 56.88 80 ASN A N 1
ATOM 649 C CA . ASN A 1 80 ? 20.276 3.129 -23.693 1.00 56.88 80 ASN A CA 1
ATOM 650 C C . ASN A 1 80 ? 19.740 4.488 -24.210 1.00 56.88 80 ASN A C 1
ATOM 652 O O . ASN A 1 80 ? 20.111 4.941 -25.289 1.00 56.88 80 ASN A O 1
ATOM 656 N N . GLY A 1 81 ? 18.871 5.154 -23.442 1.00 54.19 81 GLY A N 1
ATOM 657 C CA . GLY A 1 81 ? 18.602 6.587 -23.602 1.00 54.19 81 GLY A CA 1
ATOM 658 C C . GLY A 1 81 ? 17.699 7.048 -24.755 1.00 54.19 81 GLY A C 1
ATOM 659 O O . GLY A 1 81 ? 17.768 8.228 -25.082 1.00 54.19 81 GLY A O 1
ATOM 660 N N . VAL A 1 82 ? 16.836 6.212 -25.351 1.00 53.12 82 VAL A N 1
ATOM 661 C CA . VAL A 1 82 ? 15.904 6.691 -26.397 1.00 53.12 82 VAL A CA 1
ATOM 662 C C . VAL A 1 82 ? 14.457 6.263 -26.128 1.00 53.12 82 VAL A C 1
ATOM 664 O O . VAL A 1 82 ? 14.120 5.085 -26.159 1.00 53.12 82 VAL A O 1
ATOM 667 N N . GLU A 1 83 ? 13.655 7.282 -25.808 1.00 58.28 83 GLU A N 1
ATOM 668 C CA . GLU A 1 83 ? 12.198 7.456 -25.914 1.00 58.28 83 GLU A CA 1
ATOM 669 C C . GLU A 1 83 ? 11.330 6.207 -26.147 1.00 58.28 83 GLU A C 1
ATOM 671 O O . GLU A 1 83 ? 11.245 5.694 -27.258 1.00 58.28 83 GLU A O 1
ATOM 676 N N . ASN A 1 84 ? 10.629 5.773 -25.089 1.00 46.94 84 ASN A N 1
ATOM 677 C CA . ASN A 1 84 ? 9.222 5.333 -25.068 1.00 46.94 84 ASN A CA 1
ATOM 678 C C . ASN A 1 84 ? 8.948 4.637 -23.728 1.00 46.94 84 ASN A C 1
ATOM 680 O O . ASN A 1 84 ? 9.129 3.429 -23.588 1.00 46.94 84 ASN A O 1
ATOM 684 N N . PHE A 1 85 ? 8.510 5.395 -22.720 1.00 50.25 85 PHE A N 1
ATOM 685 C CA . PHE A 1 85 ? 7.915 4.776 -21.538 1.00 50.25 85 PHE A CA 1
ATOM 686 C C . PHE A 1 85 ? 6.553 4.208 -21.951 1.00 50.25 85 PHE A C 1
ATOM 688 O O . PHE A 1 85 ? 5.683 4.997 -22.335 1.00 50.25 85 PHE A O 1
ATOM 695 N N . PRO A 1 86 ? 6.313 2.886 -21.877 1.00 47.59 86 PRO A N 1
ATOM 696 C CA . PRO A 1 86 ? 4.946 2.410 -21.945 1.00 47.59 86 PRO A CA 1
ATOM 697 C C . PRO A 1 86 ? 4.185 3.067 -20.782 1.00 47.59 86 PRO A C 1
ATOM 699 O O . PRO A 1 86 ? 4.678 3.058 -19.646 1.00 47.59 86 PRO A O 1
ATOM 702 N N . PRO A 1 87 ? 3.015 3.684 -21.032 1.00 50.25 87 PRO A N 1
ATOM 703 C CA . PRO A 1 87 ? 2.196 4.215 -19.952 1.00 50.25 87 PRO A CA 1
ATOM 704 C C . PRO A 1 87 ? 1.903 3.090 -18.954 1.00 50.25 87 PRO A C 1
ATOM 706 O O . PRO A 1 87 ? 1.935 1.920 -19.330 1.00 50.25 87 PRO A O 1
ATOM 709 N N . LEU A 1 88 ? 1.624 3.457 -17.697 1.00 50.28 88 LEU A N 1
ATOM 710 C CA . LEU A 1 88 ? 1.268 2.606 -16.543 1.00 50.28 88 LEU A CA 1
ATOM 711 C C . LEU A 1 88 ? 0.075 1.651 -16.814 1.00 50.28 88 LEU A C 1
ATOM 713 O O . LEU A 1 88 ? -0.963 1.702 -16.152 1.00 50.28 88 LEU A O 1
ATOM 717 N N . GLN A 1 89 ? 0.206 0.758 -17.789 1.00 49.84 89 GLN A N 1
ATOM 718 C CA . GLN A 1 89 ? -0.819 -0.166 -18.253 1.00 49.84 89 GLN A CA 1
ATOM 719 C C . GLN A 1 89 ? -0.858 -1.417 -17.364 1.00 49.84 89 GLN A C 1
ATOM 721 O O . GLN A 1 89 ? -1.905 -2.044 -17.226 1.00 49.84 89 GLN A O 1
ATOM 726 N N . PHE A 1 90 ? 0.245 -1.709 -16.668 1.00 49.03 90 PHE A N 1
ATOM 727 C CA . PHE A 1 90 ? 0.460 -2.931 -15.891 1.00 49.03 90 PHE A CA 1
ATOM 728 C C . PHE A 1 90 ? -0.519 -3.127 -14.727 1.00 49.03 90 PHE A C 1
ATOM 730 O O . PHE A 1 90 ? -0.933 -4.246 -14.438 1.00 49.03 90 PHE A O 1
ATOM 737 N N . CYS A 1 91 ? -0.978 -2.049 -14.080 1.00 46.72 91 CYS A N 1
ATOM 738 C CA . CYS A 1 91 ? -1.949 -2.205 -12.996 1.00 46.72 91 CYS A CA 1
ATOM 739 C C . CYS A 1 91 ? -3.282 -2.799 -13.473 1.00 46.72 91 CYS A C 1
ATOM 741 O O . CYS A 1 91 ? -4.008 -3.329 -12.647 1.00 46.72 91 CYS A O 1
ATOM 743 N N . LYS A 1 92 ? -3.632 -2.716 -14.765 1.00 47.03 92 LYS A N 1
ATO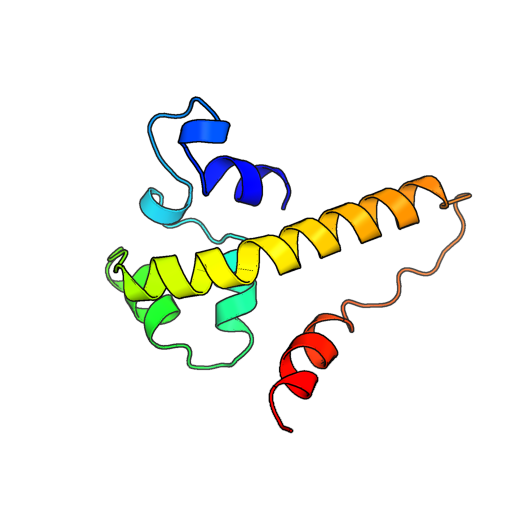M 744 C CA . LYS A 1 92 ? -4.879 -3.316 -15.264 1.00 47.03 92 LYS A CA 1
ATOM 745 C C . LYS A 1 92 ? -4.808 -4.844 -15.334 1.00 47.03 92 LYS A C 1
ATOM 747 O O . LYS A 1 92 ? -5.848 -5.488 -15.225 1.00 47.03 92 LYS A O 1
ATOM 752 N N . ASP A 1 93 ? -3.617 -5.418 -15.476 1.00 50.03 93 ASP A N 1
ATOM 753 C CA . ASP A 1 93 ? -3.456 -6.855 -15.719 1.00 50.03 93 ASP A CA 1
ATOM 754 C C . ASP A 1 93 ? -3.303 -7.659 -14.418 1.00 50.03 93 ASP A C 1
ATOM 756 O O . ASP A 1 93 ? -3.769 -8.795 -14.337 1.00 50.03 93 ASP A O 1
ATOM 760 N N . ILE A 1 94 ? -2.778 -7.041 -13.351 1.00 50.19 94 ILE A N 1
ATOM 761 C CA . ILE A 1 94 ? -2.691 -7.662 -12.015 1.00 50.19 94 ILE A CA 1
ATOM 762 C C . ILE A 1 94 ? -4.086 -7.975 -11.443 1.00 50.19 94 ILE A C 1
ATOM 764 O O . ILE A 1 94 ? -4.279 -9.024 -10.831 1.00 50.19 94 ILE A O 1
ATOM 768 N N . PHE A 1 95 ? -5.080 -7.109 -11.673 1.00 47.44 95 PHE A N 1
ATOM 769 C CA . PHE A 1 95 ? -6.444 -7.306 -11.162 1.00 47.44 95 PHE A CA 1
ATOM 770 C C . PHE A 1 95 ? -7.342 -8.146 -12.083 1.00 47.44 95 PHE A C 1
ATOM 772 O O . PHE A 1 95 ? -8.365 -8.661 -11.635 1.00 47.44 95 PHE A O 1
ATOM 779 N N . LYS A 1 96 ? -6.965 -8.351 -13.354 1.00 47.66 96 LYS A N 1
ATOM 780 C CA . LYS A 1 96 ? -7.718 -9.220 -14.277 1.00 47.66 96 LYS A CA 1
ATOM 781 C C . LYS A 1 96 ? -7.501 -10.711 -14.014 1.00 47.66 96 LYS A C 1
ATOM 783 O O . LYS A 1 96 ? -8.431 -11.488 -14.197 1.00 47.66 96 LYS A O 1
ATOM 788 N N . ASN A 1 97 ? -6.329 -11.108 -13.516 1.00 42.09 97 ASN A N 1
ATOM 789 C CA . ASN A 1 97 ? -5.998 -12.518 -13.274 1.00 42.09 97 ASN A CA 1
ATOM 790 C C . ASN A 1 97 ? -6.545 -13.100 -11.952 1.00 42.09 97 ASN A C 1
ATOM 792 O O . ASN A 1 97 ? -6.238 -14.241 -11.628 1.00 42.09 97 ASN A O 1
ATOM 796 N N . LYS A 1 98 ? -7.376 -12.362 -11.197 1.00 42.06 98 LYS A N 1
ATOM 797 C CA . LYS A 1 98 ? -8.112 -12.891 -10.025 1.00 42.06 98 LYS A CA 1
ATOM 798 C C . LYS A 1 98 ? -9.533 -13.389 -10.342 1.00 42.06 98 LYS A C 1
ATOM 800 O O . LYS A 1 98 ? -10.253 -13.774 -9.426 1.00 42.06 98 LYS A O 1
ATOM 805 N N . LYS A 1 99 ? -9.949 -13.391 -11.614 1.00 39.78 99 LYS A N 1
ATOM 806 C CA . LYS A 1 99 ? -11.188 -14.040 -12.075 1.00 39.78 99 LYS A CA 1
ATOM 807 C C . LYS A 1 99 ? -10.846 -15.239 -12.959 1.00 39.78 99 LYS A C 1
ATOM 809 O O . LYS A 1 99 ? -10.886 -15.101 -14.175 1.00 39.78 99 LYS A O 1
ATOM 814 N N . ASN A 1 100 ? -10.471 -16.361 -12.351 1.00 35.12 100 ASN A N 1
ATOM 815 C CA . ASN A 1 100 ? -10.611 -17.720 -12.888 1.00 35.12 100 ASN A CA 1
ATOM 816 C C . ASN A 1 100 ? -10.488 -18.712 -11.734 1.00 35.12 100 ASN A C 1
ATOM 818 O O . ASN A 1 100 ? -9.520 -18.564 -10.956 1.00 35.12 100 ASN A O 1
#

Secondary structure (DSSP, 8-state):
-HHHHHHHSHHHHT-SS-TTTTT---HHHHHHTTSTT-HHHHHHHHH----HHHHHHHHHHHHHHHHHHHHHHHHHHT--S-S-PPPS-THHHHHHTT--